Protein AF-A4FZE6-F1 (afdb_monomer)

Nearest PDB structures (foldseek):
  4koq-assembly1_A  TM=4.437E-01  e=2.870E-01  Arabidopsis thaliana
  6he1-assembly1_A  TM=4.481E-01  e=9.609E+00  Pseudomonas aeruginosa

Solvent-accessible surface area (backbone atoms only — not comparable to full-atom values): 7834 Å² total; per-residue (Å²): 132,77,66,91,79,53,82,67,65,48,76,51,78,63,88,56,31,37,40,36,42,31,51,55,44,80,39,75,50,79,96,80,45,76,42,76,46,46,92,87,46,72,90,49,44,46,21,34,36,42,38,33,34,69,97,37,98,42,77,88,63,38,52,71,48,80,34,45,59,68,56,48,52,49,49,54,51,49,46,73,70,32,66,69,58,40,49,54,51,51,54,49,52,51,52,51,39,50,53,52,48,50,51,39,48,78,69,66,53,53,71,70,57,48,51,54,50,30,50,77,56,70,45,53,70,67,59,49,53,52,55,66,69,74,116

Mean predicted aligned error: 8.54 Å

Radius of gyration: 20.75 Å; Cα contacts (8 Å, |Δi|>4): 155; chains: 1; bounding box: 54×33×59 Å

Foldseek 3Di:
DDPVVADCWDWDDDPQKIKIAFEWDFDQDPPPGTDTDGDPDPVLHQWIKIWGCVVPPDSVPIDIDTHHPVVVVVVVVVCVVDPVNVVVVVVVLLVVLLVVLLVCLVVVHDLVVSCVSSVVSPHDNVSSVVSNVVD

Secondary structure (DSSP, 8-state):
--GGGS-PPEEEEETTEEEEE---EEEE-GGG-EEEE-SS-SSSTTEEEEEE-TT-SSGGG-EEEEEEHHHHHHHHHHHHH-HHHHHHHHHHHHHHHHHHHHHHHHTT--HHHHHHHHHHTT--HHHHHHHHTT-

Organism: Methanococcus maripaludis (strain C5 / ATCC BAA-1333) (NCBI:txid402880)

Structure (mmCIF, N/CA/C/O backbone):
data_AF-A4FZE6-F1
#
_entry.id   AF-A4FZE6-F1
#
loop_
_atom_site.group_PDB
_atom_site.id
_atom_site.type_symbol
_atom_site.label_atom_id
_atom_site.label_alt_id
_atom_site.label_comp_id
_atom_site.label_asym_id
_atom_site.label_entity_id
_atom_site.label_seq_id
_atom_site.pdbx_PDB_ins_code
_atom_site.Cartn_x
_atom_site.Cartn_y
_atom_site.Cartn_z
_atom_site.occupancy
_atom_site.B_iso_or_equiv
_atom_site.auth_seq_id
_atom_site.auth_comp_id
_atom_site.auth_asym_id
_atom_site.auth_atom_id
_atom_site.pdbx_PDB_model_num
ATOM 1 N N . MET A 1 1 ? -34.635 -11.397 3.311 1.00 48.12 1 MET A N 1
ATOM 2 C CA . MET A 1 1 ? -33.801 -10.699 4.315 1.00 48.12 1 MET A CA 1
ATOM 3 C C . MET A 1 1 ? -33.319 -9.412 3.666 1.00 48.12 1 MET A C 1
ATOM 5 O O . MET A 1 1 ? -32.784 -9.495 2.572 1.00 48.12 1 MET A O 1
ATOM 9 N N . ASN A 1 2 ? -33.627 -8.246 4.237 1.00 37.34 2 ASN A N 1
ATOM 10 C CA . ASN A 1 2 ? -33.338 -6.962 3.592 1.00 37.34 2 ASN A CA 1
ATOM 11 C C . ASN A 1 2 ? -31.879 -6.563 3.885 1.00 37.34 2 ASN A C 1
ATOM 13 O O . ASN A 1 2 ? -31.553 -6.294 5.042 1.00 37.34 2 ASN A O 1
ATOM 17 N N . LEU A 1 3 ? -31.008 -6.630 2.872 1.00 46.62 3 LEU A N 1
ATOM 18 C CA . LEU A 1 3 ? -29.560 -6.408 3.002 1.00 46.62 3 LEU A CA 1
ATOM 19 C C . LEU A 1 3 ? -29.213 -4.932 3.258 1.00 46.62 3 LEU A C 1
ATOM 21 O O . LEU A 1 3 ? -28.204 -4.658 3.898 1.00 46.62 3 LEU A O 1
ATOM 25 N N . ASP A 1 4 ? -30.107 -4.008 2.895 1.00 51.25 4 ASP A N 1
ATOM 26 C CA . ASP A 1 4 ? -29.930 -2.551 3.021 1.00 51.25 4 ASP A CA 1
ATOM 27 C C . ASP A 1 4 ? -29.902 -2.040 4.476 1.00 51.25 4 ASP A C 1
ATOM 29 O O . ASP A 1 4 ? -29.722 -0.853 4.731 1.00 51.25 4 ASP A O 1
ATOM 33 N N . LYS A 1 5 ? -30.106 -2.925 5.463 1.00 54.81 5 LYS A N 1
ATOM 34 C CA . LYS A 1 5 ? -30.050 -2.594 6.901 1.00 54.81 5 LYS A CA 1
ATOM 35 C C . LYS A 1 5 ? -28.703 -2.921 7.556 1.00 54.81 5 LYS A C 1
ATOM 37 O O . LYS A 1 5 ? -28.520 -2.656 8.753 1.00 54.81 5 LYS A O 1
ATOM 42 N N . PHE A 1 6 ? -27.784 -3.529 6.812 1.00 58.53 6 PHE A N 1
ATOM 43 C CA . PHE A 1 6 ? -26.478 -3.932 7.315 1.00 58.53 6 PHE A CA 1
ATOM 44 C C . PHE A 1 6 ? -25.404 -3.009 6.761 1.00 58.53 6 PHE A C 1
ATOM 46 O O . PHE A 1 6 ? -25.318 -2.818 5.553 1.00 58.53 6 PHE A O 1
ATOM 53 N N . ASP A 1 7 ? -24.574 -2.466 7.651 1.00 68.75 7 ASP A N 1
ATOM 54 C CA . ASP A 1 7 ? -23.349 -1.808 7.213 1.00 68.75 7 ASP A CA 1
ATOM 55 C C . ASP A 1 7 ? -22.465 -2.912 6.628 1.00 68.75 7 ASP A C 1
ATOM 57 O O . ASP A 1 7 ? -22.078 -3.850 7.332 1.00 68.75 7 ASP A O 1
ATOM 61 N N . LEU A 1 8 ? -22.238 -2.859 5.318 1.00 77.19 8 LEU A N 1
ATOM 62 C CA . LEU A 1 8 ? -21.378 -3.801 4.616 1.00 77.19 8 LEU A CA 1
ATOM 63 C C . LEU A 1 8 ? -19.920 -3.328 4.693 1.00 77.19 8 LEU A C 1
ATOM 65 O O . LEU A 1 8 ? -19.677 -2.131 4.837 1.00 77.19 8 LEU A O 1
ATOM 69 N N . PRO A 1 9 ? -18.934 -4.236 4.591 1.00 84.81 9 PRO A N 1
ATOM 70 C CA . PRO A 1 9 ? -17.538 -3.828 4.575 1.00 84.81 9 PRO A CA 1
ATOM 71 C C . PRO A 1 9 ? -17.183 -3.003 3.334 1.00 84.81 9 PRO A C 1
ATOM 73 O O . PRO A 1 9 ? -17.379 -3.477 2.210 1.00 84.81 9 PRO A O 1
ATOM 76 N N . ASP A 1 10 ? -16.570 -1.837 3.534 1.00 88.06 10 ASP A N 1
ATOM 77 C CA . ASP A 1 10 ? -16.005 -1.035 2.444 1.00 88.06 10 ASP A CA 1
ATOM 78 C C . ASP A 1 10 ? -14.653 -1.600 2.008 1.00 88.06 10 ASP A C 1
ATOM 80 O O . ASP A 1 10 ? -13.870 -2.090 2.828 1.00 88.06 10 ASP A O 1
ATOM 84 N N . ARG A 1 11 ? -14.362 -1.554 0.704 1.00 90.44 11 ARG A N 1
ATOM 85 C CA . ARG A 1 11 ? -13.173 -2.196 0.122 1.00 90.44 11 ARG A CA 1
ATOM 86 C C . ARG A 1 11 ? -12.442 -1.265 -0.833 1.00 90.44 11 ARG A C 1
ATOM 88 O O . ARG A 1 11 ? -13.035 -0.758 -1.779 1.00 90.44 11 ARG A O 1
ATOM 95 N N . LEU A 1 12 ? -11.134 -1.140 -0.636 1.00 90.69 12 LEU A N 1
ATOM 96 C CA . LEU A 1 12 ? -10.204 -0.520 -1.578 1.00 90.69 12 LEU A CA 1
ATOM 97 C C . LEU A 1 12 ? -9.285 -1.603 -2.145 1.00 90.69 12 LEU A C 1
ATOM 99 O O . LEU A 1 12 ? -8.703 -2.375 -1.382 1.00 90.69 12 LEU A O 1
ATOM 103 N N . ASN A 1 13 ? -9.158 -1.675 -3.470 1.00 86.88 13 ASN A N 1
ATOM 104 C CA . ASN A 1 13 ? -8.335 -2.675 -4.154 1.00 86.88 13 ASN A CA 1
ATOM 105 C C . ASN A 1 13 ? -7.163 -1.997 -4.870 1.00 86.88 13 ASN A C 1
ATOM 107 O O . ASN A 1 13 ? -7.352 -1.005 -5.566 1.00 86.88 13 ASN A O 1
ATOM 111 N N . PHE A 1 14 ? -5.977 -2.582 -4.726 1.00 83.88 14 PHE A N 1
ATOM 112 C CA . PHE A 1 14 ? -4.698 -2.110 -5.262 1.00 83.88 14 PHE A CA 1
ATOM 113 C C . PHE A 1 14 ? -4.021 -3.237 -6.062 1.00 83.88 14 PHE A C 1
ATOM 115 O O . PHE A 1 14 ? -2.846 -3.541 -5.873 1.00 83.88 14 PHE A O 1
ATOM 122 N N . GLY A 1 15 ? -4.802 -3.953 -6.879 1.00 80.19 15 GLY A N 1
ATOM 123 C CA . GLY A 1 15 ? -4.342 -5.125 -7.630 1.00 80.19 15 GLY A CA 1
ATOM 124 C C . GLY A 1 15 ? -4.028 -6.316 -6.721 1.00 80.19 15 GLY A C 1
ATOM 125 O O . GLY A 1 15 ? -4.922 -7.090 -6.370 1.00 80.19 15 GLY A O 1
ATOM 126 N N . GLN A 1 16 ? -2.760 -6.459 -6.327 1.00 80.69 16 GLN A N 1
ATOM 127 C CA . GLN A 1 16 ? -2.302 -7.556 -5.466 1.00 80.69 16 GLN A CA 1
ATOM 128 C C . GLN A 1 16 ? -2.611 -7.343 -3.975 1.00 80.69 16 GLN A C 1
ATOM 130 O O . GLN A 1 16 ? -2.559 -8.278 -3.172 1.00 80.69 16 GLN A O 1
ATOM 135 N N . SER A 1 17 ? -2.971 -6.117 -3.599 1.00 87.50 17 SER A N 1
ATOM 136 C CA . SER A 1 17 ? -3.320 -5.762 -2.224 1.00 87.50 17 SER A CA 1
ATOM 137 C C . SER A 1 17 ? -4.746 -5.231 -2.120 1.00 87.50 17 SER A C 1
ATOM 139 O O . SER A 1 17 ? -5.314 -4.725 -3.086 1.00 87.50 17 SER A O 1
ATOM 141 N N . ARG A 1 18 ? -5.339 -5.325 -0.930 1.00 91.69 18 ARG A N 1
ATOM 142 C CA . ARG A 1 18 ? -6.634 -4.716 -0.611 1.00 91.69 18 ARG A CA 1
ATOM 143 C C . ARG A 1 18 ? -6.683 -4.226 0.828 1.00 91.69 18 ARG A C 1
ATOM 145 O O . ARG A 1 18 ? -6.028 -4.787 1.707 1.00 91.69 18 ARG A O 1
ATOM 152 N N . VAL A 1 19 ? -7.523 -3.230 1.063 1.00 94.38 19 VAL A N 1
ATOM 153 C CA . VAL A 1 19 ? -7.877 -2.731 2.393 1.00 94.38 19 VAL A CA 1
ATOM 154 C C . VAL A 1 19 ? -9.380 -2.890 2.563 1.00 94.38 19 VAL A C 1
ATOM 156 O O . VAL A 1 19 ? -10.145 -2.460 1.701 1.00 94.38 19 VAL A O 1
ATOM 159 N N . VAL A 1 20 ? -9.803 -3.537 3.648 1.00 93.00 20 VAL A N 1
ATOM 160 C CA . VAL A 1 20 ? -11.218 -3.768 3.960 1.00 93.00 20 VAL A CA 1
ATOM 161 C C . VAL A 1 20 ? -11.554 -3.152 5.310 1.00 93.00 20 VAL A C 1
ATOM 163 O O . VAL A 1 20 ? -10.881 -3.427 6.302 1.00 93.00 20 VAL A O 1
ATOM 166 N N . PHE A 1 21 ? -12.602 -2.340 5.347 1.00 91.44 21 PHE A N 1
ATOM 167 C CA . PHE A 1 21 ? -13.111 -1.677 6.541 1.00 91.44 21 PHE A CA 1
ATOM 168 C C . PHE A 1 21 ? -14.334 -2.445 7.031 1.00 91.44 21 PHE A C 1
ATOM 170 O O . PHE A 1 21 ? -15.388 -2.375 6.406 1.00 91.44 21 PHE A O 1
ATOM 177 N N . TYR A 1 22 ? -14.199 -3.207 8.116 1.00 89.31 22 TYR A N 1
ATOM 178 C CA . TYR A 1 22 ? -15.311 -3.982 8.659 1.00 89.31 22 TYR A CA 1
ATOM 179 C C . TYR A 1 22 ? -16.082 -3.161 9.698 1.00 89.31 22 TYR A C 1
ATOM 181 O O . TYR A 1 22 ? -15.562 -2.915 10.794 1.00 89.31 22 TYR A O 1
ATOM 189 N N . PRO A 1 23 ? -17.327 -2.755 9.393 1.00 83.69 23 PRO A N 1
ATOM 190 C CA . PRO A 1 23 ? -18.116 -1.938 10.295 1.00 83.69 23 PRO A CA 1
ATOM 191 C C . PRO A 1 23 ? -18.474 -2.722 11.551 1.00 83.69 23 PRO A C 1
ATOM 193 O O . PRO A 1 23 ? -18.669 -3.934 11.519 1.00 83.69 23 PRO A O 1
ATOM 196 N N . ALA A 1 24 ? -18.588 -2.001 12.656 1.00 79.50 24 ALA A N 1
ATOM 197 C CA . ALA A 1 24 ? -18.921 -2.532 13.96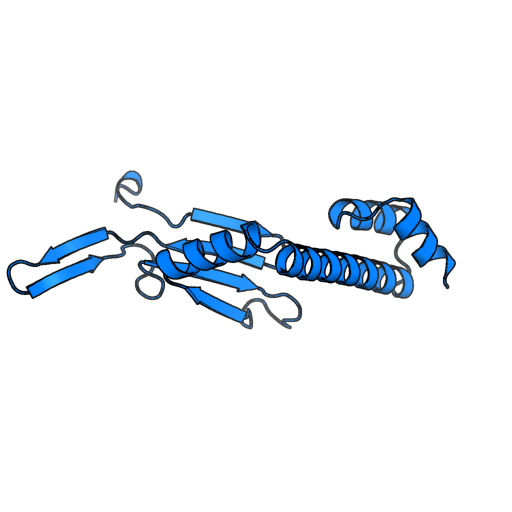4 1.00 79.50 24 ALA A CA 1
ATOM 198 C C . ALA A 1 24 ? -20.099 -1.739 14.528 1.00 79.50 24 ALA A C 1
ATOM 200 O O . ALA A 1 24 ? -20.015 -0.517 14.657 1.00 79.50 24 ALA A O 1
ATOM 201 N N . LYS A 1 25 ? -21.186 -2.419 14.907 1.00 71.81 25 LYS A N 1
ATOM 202 C CA . LYS A 1 25 ? -22.287 -1.772 15.631 1.00 71.81 25 LYS A CA 1
ATOM 203 C C . LYS A 1 25 ? -22.072 -1.951 17.123 1.00 71.81 25 LYS A C 1
ATOM 205 O O . LYS A 1 25 ? -22.046 -3.078 17.611 1.00 71.81 25 LYS A O 1
ATOM 210 N N . ALA A 1 26 ? -21.928 -0.844 17.843 1.00 65.75 26 ALA A N 1
ATOM 211 C CA . ALA A 1 26 ? -21.978 -0.849 19.296 1.00 65.75 26 ALA A CA 1
ATOM 212 C C . ALA A 1 26 ? -23.398 -1.233 19.736 1.00 65.75 26 ALA A C 1
ATOM 214 O O . ALA A 1 26 ? -24.357 -0.511 19.473 1.00 65.75 26 ALA A O 1
ATOM 215 N N . VAL A 1 27 ? -23.536 -2.386 20.382 1.00 65.00 27 VAL A N 1
ATOM 216 C CA . VAL A 1 27 ? -24.790 -2.870 20.955 1.00 65.00 27 VAL A CA 1
ATOM 217 C C . VAL A 1 27 ? -24.654 -2.835 22.466 1.00 65.00 27 VAL A C 1
ATOM 219 O O . VAL A 1 27 ? -23.896 -3.596 23.062 1.00 65.00 27 VAL A O 1
ATOM 222 N N . THR A 1 28 ? -25.394 -1.945 23.111 1.00 57.81 28 THR A N 1
ATOM 223 C CA . THR A 1 28 ? -25.434 -1.886 24.572 1.00 57.81 28 THR A CA 1
ATOM 224 C C . THR A 1 28 ? -26.219 -3.089 25.092 1.00 57.81 28 THR A C 1
ATOM 226 O O . THR A 1 28 ? -27.426 -3.187 24.861 1.00 57.81 28 THR A O 1
ATOM 229 N N . LYS A 1 29 ? -25.562 -4.014 25.800 1.00 53.50 29 LYS A N 1
ATOM 230 C CA . LYS A 1 29 ? -26.250 -5.093 26.523 1.00 53.50 29 LYS A CA 1
ATOM 231 C C . LYS A 1 29 ? -26.380 -4.706 27.994 1.00 53.50 29 LYS A C 1
ATOM 233 O O . LYS A 1 29 ? -25.548 -5.069 28.814 1.00 53.50 29 LYS A O 1
ATOM 238 N N . GLY A 1 30 ? -27.448 -3.979 28.328 1.00 60.19 30 GLY A N 1
ATOM 239 C CA . GLY A 1 30 ? -27.850 -3.744 29.722 1.00 60.19 30 GLY A CA 1
ATOM 240 C C . GLY A 1 30 ? -26.707 -3.291 30.646 1.00 60.19 30 GLY A C 1
ATOM 241 O O . GLY A 1 30 ? -25.962 -2.375 30.307 1.00 60.19 30 GLY A O 1
ATOM 242 N N . LYS A 1 31 ? -26.581 -3.926 31.822 1.00 54.34 31 LYS A N 1
ATOM 243 C CA . LYS A 1 31 ? -25.571 -3.605 32.852 1.00 54.34 31 LYS A CA 1
ATOM 244 C C . LYS A 1 31 ? -24.152 -4.113 32.532 1.00 54.34 31 LYS A C 1
ATOM 246 O O . LYS A 1 31 ? -23.224 -3.734 33.239 1.00 54.34 31 LYS A O 1
ATOM 251 N N . ASP A 1 32 ? -23.978 -4.898 31.468 1.00 56.50 32 ASP A N 1
ATOM 252 C CA . ASP A 1 32 ? -22.746 -5.656 31.190 1.00 56.50 32 ASP A CA 1
ATOM 253 C C . ASP A 1 32 ? -21.815 -4.968 30.170 1.00 56.50 32 ASP A C 1
ATOM 255 O O . ASP A 1 32 ? -20.790 -5.519 29.774 1.00 56.50 32 ASP A O 1
ATOM 259 N N . GLY A 1 33 ? -22.147 -3.739 29.758 1.00 55.56 33 GLY A N 1
ATOM 260 C CA . GLY A 1 33 ? -21.315 -2.906 28.888 1.00 55.56 33 GLY A CA 1
ATOM 261 C C . GLY A 1 33 ? -21.709 -2.916 27.405 1.00 55.56 33 GLY A C 1
ATOM 262 O O . GLY A 1 33 ? -22.763 -3.410 26.993 1.00 55.56 33 GLY A O 1
ATOM 263 N N . VAL A 1 34 ? -20.866 -2.276 26.591 1.00 57.50 34 VAL A N 1
ATOM 264 C CA . VAL A 1 34 ? -21.037 -2.162 25.135 1.00 57.50 34 VAL A CA 1
ATOM 265 C C . VAL A 1 34 ? -20.417 -3.386 24.468 1.00 57.50 34 VAL A C 1
ATOM 267 O O . VAL A 1 34 ? -19.220 -3.623 24.602 1.00 57.50 34 VAL A O 1
ATOM 270 N N . VAL A 1 35 ? -21.222 -4.146 23.728 1.00 56.50 35 VAL A N 1
ATOM 271 C CA . VAL A 1 35 ? -20.778 -5.296 22.935 1.00 56.50 35 VAL A CA 1
ATOM 272 C C . VAL A 1 35 ? -20.783 -4.909 21.466 1.00 56.50 35 VAL A C 1
ATOM 274 O O . VAL A 1 35 ? -21.783 -4.433 20.939 1.00 56.50 35 VAL A O 1
ATOM 277 N N . THR A 1 36 ? -19.675 -5.127 20.777 1.00 62.50 36 THR A N 1
ATOM 278 C CA . THR A 1 36 ? -19.594 -4.907 19.335 1.00 62.50 36 THR A CA 1
ATOM 279 C C . THR A 1 36 ? -20.277 -6.061 18.601 1.00 62.50 36 THR A C 1
ATOM 281 O O . THR A 1 36 ? -19.934 -7.219 18.829 1.00 62.50 36 THR A O 1
ATOM 284 N N . SER A 1 37 ? -21.248 -5.774 17.731 1.00 63.59 37 SER A N 1
ATOM 285 C CA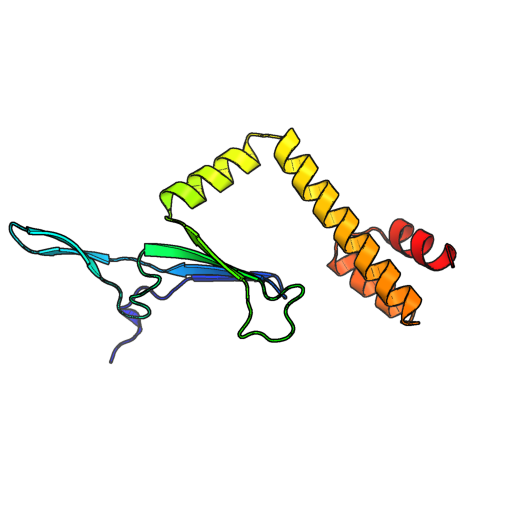 . SER A 1 37 ? -21.885 -6.778 16.870 1.00 63.59 37 SER A CA 1
ATOM 286 C C . SER A 1 37 ? -21.520 -6.558 15.406 1.00 63.59 37 SER A C 1
ATOM 288 O O . SER A 1 37 ? -21.505 -5.417 14.931 1.00 63.59 37 SER A O 1
ATOM 290 N N . CYS A 1 38 ? -21.278 -7.662 14.700 1.00 67.00 38 CYS A N 1
ATOM 291 C CA . CYS A 1 38 ? -21.062 -7.697 13.261 1.00 67.00 38 CYS A CA 1
ATOM 292 C C . CYS A 1 38 ? -21.899 -8.799 12.631 1.00 67.00 38 CYS A C 1
ATOM 294 O O . CYS A 1 38 ? -22.031 -9.887 13.185 1.00 67.00 38 CYS A O 1
ATOM 296 N N . VAL A 1 39 ? -22.481 -8.490 11.475 1.00 62.91 39 VAL A N 1
ATOM 297 C CA . VAL A 1 39 ? -23.453 -9.369 10.810 1.00 62.91 39 VAL A CA 1
ATOM 298 C C . VAL A 1 39 ? -22.805 -10.135 9.656 1.00 62.91 39 VAL A C 1
ATOM 300 O O . VAL A 1 39 ? -23.216 -11.248 9.355 1.00 62.91 39 VAL A O 1
ATOM 303 N N . THR A 1 40 ? -21.761 -9.580 9.035 1.00 67.00 40 THR A N 1
ATOM 304 C CA . THR A 1 40 ? -21.127 -10.173 7.847 1.00 67.00 40 THR A CA 1
ATOM 305 C C . THR A 1 40 ? -19.837 -10.934 8.138 1.00 67.00 40 THR A C 1
ATOM 307 O O . THR A 1 40 ? -19.547 -11.896 7.439 1.00 67.00 40 THR A O 1
ATOM 310 N N . ASP A 1 41 ? -19.052 -10.505 9.131 1.00 76.06 41 ASP A N 1
ATOM 311 C CA . ASP A 1 41 ? -17.753 -11.106 9.459 1.00 76.06 41 ASP A CA 1
ATOM 312 C C . ASP A 1 41 ? -17.419 -10.886 10.950 1.00 76.06 41 ASP A C 1
ATOM 314 O O . ASP A 1 41 ? -17.001 -9.789 11.337 1.00 76.06 41 ASP A O 1
ATOM 318 N N . PRO A 1 42 ? -17.648 -11.893 11.813 1.00 78.75 42 PRO A N 1
ATOM 319 C CA . PRO A 1 42 ? -17.375 -11.786 13.246 1.00 78.75 42 PRO A CA 1
ATOM 320 C C . PRO A 1 42 ? -15.886 -11.667 13.589 1.00 78.75 42 PRO A C 1
ATOM 322 O O . PRO A 1 42 ? -15.544 -11.028 14.581 1.00 78.75 42 PRO A O 1
ATOM 325 N N . GLU A 1 43 ? -14.994 -12.254 12.787 1.00 83.25 43 GLU A N 1
ATOM 326 C CA . GLU A 1 43 ? -13.558 -12.314 13.091 1.00 83.25 43 GLU A CA 1
ATOM 327 C C . GLU A 1 43 ? -12.819 -11.016 12.774 1.00 83.25 43 GLU A C 1
ATOM 329 O O . GLU A 1 43 ? -11.753 -10.744 13.336 1.00 83.25 43 GLU A O 1
ATOM 334 N N . ASN A 1 44 ? -13.345 -10.239 11.828 1.00 85.12 44 ASN A N 1
ATOM 335 C CA . ASN A 1 44 ? -12.768 -8.965 11.406 1.00 85.12 44 ASN A CA 1
ATOM 336 C C . ASN A 1 44 ? -13.569 -7.759 11.913 1.00 85.12 44 ASN A C 1
ATOM 338 O O . ASN A 1 44 ? -13.219 -6.617 11.630 1.00 85.12 44 ASN A O 1
ATOM 342 N N . CYS A 1 45 ? -14.613 -8.009 12.700 1.00 85.75 45 CYS A N 1
ATOM 343 C CA . CYS A 1 45 ? -15.514 -7.012 13.251 1.00 85.75 45 CYS A CA 1
ATOM 344 C C . CYS A 1 45 ? -14.792 -5.837 13.930 1.00 85.75 45 CYS A C 1
ATOM 346 O O . CYS A 1 45 ? -14.075 -6.028 14.911 1.00 85.75 45 CYS A O 1
ATOM 348 N N . GLY A 1 46 ? -15.012 -4.609 13.447 1.00 83.75 46 GLY A N 1
ATOM 349 C CA . GLY A 1 46 ? -14.408 -3.405 14.031 1.00 83.75 46 GLY A CA 1
ATOM 350 C C . GLY A 1 46 ? -12.920 -3.220 13.722 1.00 83.75 46 GLY A C 1
ATOM 351 O O . GLY A 1 46 ? -12.263 -2.386 14.354 1.00 83.75 46 GLY A O 1
ATOM 352 N N . TYR A 1 47 ? -12.393 -3.961 12.746 1.00 90.88 47 TYR A N 1
ATOM 353 C CA . TYR A 1 47 ? -11.026 -3.829 12.263 1.00 90.88 47 TYR A CA 1
ATOM 354 C C . TYR A 1 47 ? -10.972 -3.311 10.825 1.00 90.88 47 TYR A C 1
ATOM 356 O O . TYR A 1 47 ? -11.847 -3.551 9.991 1.00 90.88 47 TYR A O 1
ATOM 364 N N . VAL A 1 48 ? -9.868 -2.638 10.528 1.00 93.38 48 VAL A N 1
ATOM 365 C CA . VAL A 1 48 ? -9.368 -2.437 9.173 1.00 93.38 48 VAL A CA 1
ATOM 366 C C . VAL A 1 48 ? -8.402 -3.578 8.878 1.00 93.38 48 VAL A C 1
ATOM 368 O O . VAL A 1 48 ? -7.455 -3.808 9.634 1.00 93.38 48 VAL A O 1
ATOM 371 N N . VAL A 1 49 ? -8.646 -4.310 7.797 1.00 94.62 49 VAL A N 1
ATOM 372 C CA . VAL A 1 49 ? -7.820 -5.446 7.384 1.00 94.62 49 VAL A CA 1
ATOM 373 C C . VAL A 1 49 ? -7.072 -5.086 6.113 1.00 94.62 49 VAL A C 1
ATOM 375 O O . VAL A 1 49 ? -7.681 -4.850 5.070 1.00 94.62 49 VAL A O 1
ATOM 378 N N . LEU A 1 50 ? -5.746 -5.080 6.198 1.00 94.62 50 LEU A N 1
ATOM 379 C CA . LEU A 1 50 ? -4.853 -4.935 5.056 1.00 94.62 50 LEU A CA 1
ATOM 380 C C . LEU A 1 50 ? -4.431 -6.338 4.637 1.00 94.62 50 LEU A C 1
ATOM 382 O O . LEU A 1 50 ? -3.941 -7.103 5.465 1.00 94.62 50 LEU A O 1
ATOM 386 N N . SER A 1 51 ? -4.655 -6.702 3.379 1.00 92.38 51 SER A N 1
ATOM 387 C CA . SER A 1 51 ? -4.255 -8.003 2.832 1.00 92.38 51 SER A CA 1
ATOM 388 C C . SER A 1 51 ? -3.410 -7.800 1.585 1.00 92.38 51 SER A C 1
ATOM 390 O O . SER A 1 51 ? -3.780 -6.993 0.735 1.00 92.38 51 SER A O 1
ATOM 392 N N . SER A 1 52 ? -2.336 -8.568 1.442 1.00 88.75 52 SER A N 1
ATOM 393 C CA . SER A 1 52 ? -1.551 -8.632 0.210 1.00 88.75 52 SER A CA 1
ATOM 394 C C . SER A 1 52 ? -1.258 -10.079 -0.153 1.00 88.75 52 SER A C 1
ATOM 396 O O . SER A 1 52 ? -0.933 -10.888 0.716 1.00 88.75 52 SER A O 1
ATOM 398 N N . HIS A 1 53 ? -1.387 -10.396 -1.438 1.00 86.38 53 HIS A N 1
ATOM 399 C CA . HIS A 1 53 ? -0.889 -11.645 -2.014 1.00 86.38 53 HIS A CA 1
ATOM 400 C C . HIS A 1 53 ? 0.322 -11.413 -2.924 1.00 86.38 53 HIS A C 1
ATOM 402 O O . HIS A 1 53 ? 0.667 -12.295 -3.709 1.00 86.38 53 HIS A O 1
ATOM 408 N N . ALA A 1 54 ? 0.967 -10.245 -2.815 1.00 76.56 54 ALA A N 1
ATOM 409 C CA . ALA A 1 54 ? 2.274 -10.027 -3.419 1.00 76.56 54 ALA A CA 1
ATOM 410 C C . ALA A 1 54 ? 3.253 -11.091 -2.898 1.00 76.56 54 ALA A C 1
ATOM 412 O O . ALA A 1 54 ? 3.241 -11.431 -1.709 1.00 76.56 54 ALA A O 1
ATOM 413 N N . ASP A 1 55 ? 4.033 -11.664 -3.811 1.00 71.25 55 ASP A N 1
ATOM 414 C CA . ASP A 1 55 ? 5.002 -12.739 -3.556 1.00 71.25 55 ASP A CA 1
ATOM 415 C C . ASP A 1 55 ? 4.426 -14.014 -2.910 1.00 71.25 55 ASP A C 1
ATOM 417 O O . ASP A 1 55 ? 5.157 -14.814 -2.321 1.00 71.25 55 ASP A O 1
ATOM 421 N N . CYS A 1 56 ? 3.111 -14.230 -3.000 1.00 76.12 56 CYS A N 1
ATOM 422 C CA . CYS A 1 56 ? 2.463 -15.441 -2.499 1.00 76.12 56 CYS A CA 1
ATOM 423 C C . CYS A 1 56 ? 2.238 -16.442 -3.639 1.00 76.12 56 CYS A C 1
ATOM 425 O O . CYS A 1 56 ? 1.789 -16.070 -4.722 1.00 76.12 56 CYS A O 1
ATOM 427 N N . THR A 1 57 ? 2.489 -17.732 -3.385 1.00 75.50 57 THR A N 1
ATOM 428 C CA . THR A 1 57 ? 2.267 -18.787 -4.398 1.00 75.50 57 THR A CA 1
ATOM 429 C C . THR A 1 57 ? 0.784 -19.024 -4.698 1.00 75.50 57 THR A C 1
ATOM 431 O O . THR A 1 57 ? 0.432 -19.461 -5.791 1.00 75.50 57 THR A O 1
ATOM 434 N N . SER A 1 58 ? -0.100 -18.697 -3.750 1.00 74.19 58 SER A N 1
ATOM 435 C CA . SER A 1 58 ? -1.551 -18.715 -3.931 1.00 74.19 58 SER A CA 1
ATOM 436 C C . SER A 1 58 ? -2.226 -17.598 -3.129 1.00 74.19 58 SER A C 1
ATOM 438 O O . SER A 1 58 ? -1.663 -17.057 -2.174 1.00 74.19 58 SER A O 1
ATOM 440 N N . LYS A 1 59 ? -3.473 -17.263 -3.491 1.00 68.88 59 LYS A N 1
ATOM 441 C CA . LYS A 1 59 ? -4.286 -16.260 -2.776 1.00 68.88 59 LYS A CA 1
ATOM 442 C C . LYS A 1 59 ? -4.599 -16.658 -1.330 1.00 68.88 59 LYS A C 1
ATOM 444 O O . LYS A 1 59 ? -4.874 -15.787 -0.512 1.00 68.88 59 LYS A O 1
ATOM 449 N N . GLU A 1 60 ? -4.566 -17.949 -1.017 1.00 74.94 60 GLU A N 1
ATOM 450 C CA . GLU A 1 60 ? -4.825 -18.481 0.328 1.00 74.94 60 GLU A CA 1
ATOM 451 C C . GLU A 1 60 ? -3.670 -18.191 1.291 1.00 74.94 60 GLU A C 1
ATOM 453 O O . GLU A 1 60 ? -3.877 -18.127 2.497 1.00 74.94 60 GLU A O 1
ATOM 458 N N . GLN A 1 61 ? -2.465 -17.959 0.761 1.00 77.25 61 GLN A N 1
ATOM 459 C CA . GLN A 1 61 ? -1.279 -17.589 1.536 1.00 77.25 61 GLN A CA 1
ATOM 460 C C . GLN A 1 61 ? -1.131 -16.073 1.722 1.00 77.25 61 GLN A C 1
ATOM 462 O O . GLN A 1 61 ? -0.083 -15.609 2.173 1.00 77.25 61 GLN A O 1
ATOM 467 N N . ALA A 1 62 ? -2.160 -15.296 1.366 1.00 82.19 62 ALA A N 1
ATOM 468 C CA . ALA A 1 62 ? -2.130 -13.850 1.502 1.00 82.19 62 ALA A CA 1
ATOM 469 C C . ALA A 1 62 ? -1.790 -13.445 2.941 1.00 82.19 62 ALA A C 1
ATOM 471 O O . ALA A 1 62 ? -2.412 -13.886 3.911 1.00 82.19 62 ALA A O 1
ATOM 472 N N . LYS A 1 63 ? -0.814 -12.552 3.076 1.00 88.31 63 LYS A N 1
ATOM 473 C CA . LYS A 1 63 ? -0.445 -11.977 4.367 1.00 88.31 63 LYS A CA 1
ATOM 474 C C . LYS A 1 63 ? -1.490 -10.932 4.731 1.00 88.31 63 LYS A C 1
ATOM 476 O O . LYS A 1 63 ? -1.798 -10.049 3.926 1.00 88.31 63 LYS A O 1
ATOM 481 N N . SER A 1 64 ? -2.031 -11.020 5.944 1.00 90.62 64 SER A N 1
ATOM 482 C CA . SER A 1 64 ? -3.042 -10.086 6.437 1.00 90.62 64 SER A CA 1
ATOM 483 C C . SER A 1 64 ? -2.670 -9.497 7.789 1.00 90.62 64 SER A C 1
ATOM 485 O O . SER A 1 64 ? -2.258 -10.228 8.689 1.00 90.62 64 SER A O 1
ATOM 487 N N . ILE A 1 65 ? -2.888 -8.195 7.949 1.00 93.44 65 ILE A N 1
ATOM 488 C CA . ILE A 1 65 ? -2.757 -7.485 9.223 1.00 93.44 65 ILE A CA 1
ATOM 489 C C . ILE A 1 65 ? -4.119 -6.889 9.572 1.00 93.44 65 ILE A C 1
ATOM 491 O O . ILE A 1 65 ? -4.765 -6.265 8.727 1.00 93.44 65 ILE A O 1
ATOM 495 N N . LYS A 1 66 ? -4.547 -7.076 10.825 1.00 93.62 66 LYS A N 1
ATOM 496 C CA . LYS A 1 66 ? -5.768 -6.478 11.378 1.00 93.62 66 LYS A CA 1
ATOM 497 C C . LYS A 1 66 ? -5.385 -5.308 12.282 1.00 93.62 66 LYS A C 1
ATOM 499 O O . LYS A 1 66 ? -4.549 -5.462 13.169 1.00 93.62 66 LYS A O 1
ATOM 504 N N . MET A 1 67 ? -5.998 -4.150 12.072 1.00 93.31 67 MET A N 1
ATOM 505 C CA . MET A 1 67 ? -5.758 -2.938 12.858 1.00 93.31 67 MET A CA 1
ATOM 506 C C . MET A 1 67 ? -7.071 -2.357 13.356 1.00 93.31 67 MET A C 1
ATOM 508 O O . MET A 1 67 ? -8.069 -2.374 12.640 1.00 93.31 67 MET A O 1
ATOM 512 N N . THR A 1 68 ? -7.094 -1.822 14.576 1.00 91.38 68 THR A N 1
ATOM 513 C CA . THR A 1 68 ? -8.265 -1.048 15.009 1.00 91.38 68 THR A CA 1
ATOM 514 C C . THR A 1 68 ? -8.377 0.218 14.155 1.00 91.38 68 THR A C 1
ATOM 516 O O . THR A 1 68 ? -7.364 0.753 13.697 1.00 91.38 68 THR A O 1
ATOM 519 N N . TYR A 1 69 ? -9.588 0.756 13.980 1.00 90.25 69 TYR A N 1
ATOM 520 C CA . TYR A 1 69 ? -9.779 2.033 13.274 1.00 90.25 69 TYR A CA 1
ATOM 521 C C . TYR A 1 69 ? -8.938 3.168 13.875 1.00 90.25 69 TYR A C 1
ATOM 523 O O . TYR A 1 69 ? -8.405 4.002 13.145 1.00 90.25 69 TYR A O 1
ATOM 531 N N . ARG A 1 70 ? -8.765 3.178 15.204 1.00 91.25 70 ARG A N 1
ATOM 532 C CA . ARG A 1 70 ? -7.933 4.166 15.902 1.00 91.25 70 ARG A CA 1
ATOM 533 C C . ARG A 1 70 ? -6.467 4.062 15.490 1.00 91.25 70 ARG A C 1
ATOM 535 O O . ARG A 1 70 ? -5.837 5.086 15.232 1.00 91.25 70 ARG A O 1
ATOM 542 N N . ASP A 1 71 ? -5.921 2.852 15.454 1.00 93.94 71 ASP A N 1
ATOM 543 C CA . ASP A 1 71 ? -4.510 2.649 15.120 1.00 93.94 71 ASP A CA 1
ATOM 544 C C . ASP A 1 71 ? -4.262 2.896 13.630 1.00 93.94 71 ASP A C 1
ATOM 546 O O . ASP A 1 71 ? -3.259 3.509 13.273 1.00 93.94 71 ASP A O 1
ATOM 550 N N . PHE A 1 72 ? -5.214 2.526 12.769 1.00 95.00 72 PHE A N 1
ATOM 551 C CA . PHE A 1 72 ? -5.159 2.845 11.345 1.00 95.00 72 PHE A CA 1
ATOM 552 C C . PHE A 1 72 ? -5.198 4.363 11.096 1.00 95.00 72 PHE A C 1
ATOM 554 O O . PHE A 1 72 ? -4.362 4.892 10.368 1.00 95.00 72 PHE A O 1
ATOM 561 N N . ALA A 1 73 ? -6.087 5.100 11.773 1.00 93.44 73 ALA A N 1
ATOM 562 C CA . ALA A 1 73 ? -6.135 6.561 11.681 1.00 93.44 73 ALA A CA 1
ATOM 563 C C . ALA A 1 73 ? -4.831 7.221 12.167 1.00 93.44 73 ALA A C 1
ATOM 565 O O . ALA A 1 73 ? -4.345 8.173 11.555 1.00 93.44 73 ALA A O 1
ATOM 566 N N . ARG A 1 74 ? -4.228 6.697 13.244 1.00 95.12 74 ARG A N 1
ATOM 567 C CA . ARG A 1 74 ? -2.914 7.150 13.727 1.00 95.12 74 ARG A CA 1
ATOM 568 C C . ARG A 1 74 ? -1.808 6.875 12.713 1.00 95.12 74 ARG A C 1
ATOM 570 O O . ARG A 1 74 ? -0.991 7.760 12.491 1.00 95.12 74 ARG A O 1
ATOM 577 N N . LEU A 1 75 ? -1.794 5.697 12.087 1.00 94.25 75 LEU A N 1
ATOM 578 C CA . LEU A 1 75 ? -0.838 5.360 11.030 1.00 94.25 75 LEU A CA 1
ATOM 579 C C . LEU A 1 75 ? -0.927 6.363 9.874 1.00 94.25 75 LEU A C 1
ATOM 581 O O . LEU A 1 75 ? 0.088 6.956 9.511 1.00 94.25 75 LEU A O 1
ATOM 585 N N . LEU A 1 76 ? -2.134 6.606 9.352 1.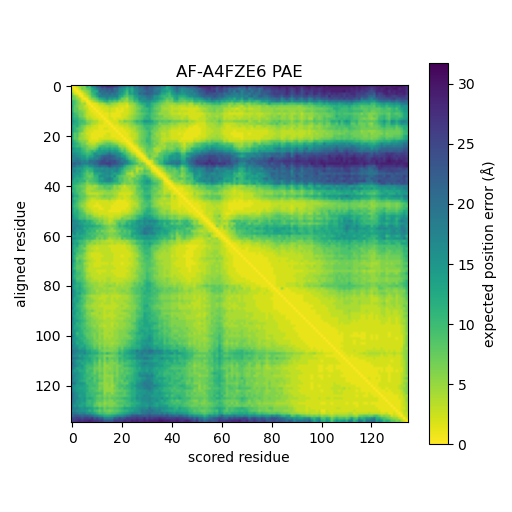00 92.94 76 LEU A N 1
ATOM 586 C CA . LEU A 1 76 ? -2.357 7.573 8.272 1.00 92.94 76 LEU A CA 1
ATOM 587 C C . LEU A 1 76 ? -1.876 8.976 8.661 1.00 92.94 76 LEU A C 1
ATOM 589 O O . LEU A 1 76 ? -1.171 9.629 7.890 1.00 92.94 76 LEU A O 1
ATOM 593 N N . ALA A 1 77 ? -2.201 9.428 9.875 1.00 93.69 77 ALA A N 1
ATOM 594 C CA . ALA A 1 77 ? -1.761 10.727 10.372 1.00 93.69 77 ALA A CA 1
ATOM 595 C C . ALA A 1 77 ? -0.232 10.818 10.494 1.00 93.69 77 ALA A C 1
ATOM 597 O O . ALA A 1 77 ? 0.342 11.850 10.154 1.00 93.69 77 ALA A O 1
ATOM 598 N N . THR A 1 78 ? 0.435 9.757 10.953 1.00 94.00 78 THR A N 1
ATOM 599 C CA . THR A 1 78 ? 1.899 9.709 11.069 1.00 94.00 78 THR A CA 1
ATOM 600 C C . THR A 1 78 ? 2.570 9.763 9.700 1.00 94.00 78 THR A C 1
ATOM 602 O O . THR A 1 78 ? 3.474 10.575 9.511 1.00 94.00 78 THR A O 1
ATOM 605 N N . VAL A 1 79 ? 2.103 8.963 8.735 1.00 93.38 79 VAL A N 1
ATOM 606 C CA . VAL A 1 79 ? 2.627 8.975 7.356 1.00 93.38 79 VAL A CA 1
ATOM 607 C C . VAL A 1 79 ? 2.430 10.345 6.710 1.00 93.38 79 VAL A C 1
ATOM 609 O O . VAL A 1 79 ? 3.335 10.851 6.060 1.00 93.38 79 VAL A O 1
ATOM 612 N N . THR A 1 80 ? 1.282 10.985 6.944 1.00 90.69 80 THR A N 1
ATOM 613 C CA . THR A 1 80 ? 0.981 12.308 6.373 1.00 90.69 80 THR A CA 1
ATOM 614 C C . THR A 1 80 ? 1.828 13.425 6.991 1.00 90.69 80 THR A C 1
ATOM 616 O O . THR A 1 80 ? 2.152 14.394 6.315 1.00 90.69 80 THR A O 1
ATOM 619 N N . LYS A 1 81 ? 2.181 13.322 8.278 1.00 94.31 81 LYS A N 1
ATOM 620 C CA . LYS A 1 81 ? 2.938 14.362 8.999 1.00 94.31 81 LYS A CA 1
ATOM 621 C C . LYS A 1 81 ? 4.454 14.239 8.855 1.00 94.31 81 LYS A C 1
ATOM 623 O O . LYS A 1 81 ? 5.156 15.222 9.073 1.00 94.31 81 LYS A O 1
ATOM 628 N N . SER A 1 82 ? 4.967 13.045 8.568 1.00 95.12 82 SER A N 1
ATOM 629 C CA . SER A 1 82 ? 6.404 12.786 8.473 1.00 95.12 82 SER A CA 1
ATOM 630 C C . SER A 1 82 ? 6.843 12.732 7.013 1.00 95.12 82 SER A C 1
ATOM 632 O O . SER A 1 82 ? 6.690 11.706 6.351 1.00 95.12 82 SER A O 1
ATOM 634 N N . GLU A 1 83 ? 7.439 13.823 6.524 1.00 95.19 83 GLU A N 1
ATOM 635 C CA . GLU A 1 83 ? 7.930 13.881 5.140 1.00 95.19 83 GLU A CA 1
ATOM 636 C C . GLU A 1 83 ? 9.039 12.847 4.883 1.00 95.19 83 GLU A C 1
ATOM 638 O O . GLU A 1 83 ? 9.065 12.220 3.831 1.00 95.19 83 GLU A O 1
ATOM 643 N N . ASP A 1 84 ? 9.909 12.587 5.868 1.00 94.69 84 ASP A N 1
ATOM 644 C CA . ASP A 1 84 ? 10.933 11.535 5.778 1.00 94.69 84 ASP A CA 1
ATOM 645 C C . ASP A 1 84 ? 10.314 10.142 5.580 1.00 94.69 84 ASP A C 1
ATOM 647 O O . ASP A 1 84 ? 10.719 9.401 4.684 1.00 94.69 84 ASP A O 1
ATOM 651 N N . LEU A 1 85 ? 9.293 9.788 6.371 1.00 93.12 85 LEU A N 1
ATOM 652 C CA . LEU A 1 85 ? 8.617 8.498 6.236 1.00 93.12 85 LEU A CA 1
ATOM 653 C C . LEU A 1 85 ? 7.902 8.379 4.888 1.00 93.12 85 LEU A C 1
ATOM 655 O O . LEU A 1 85 ? 8.011 7.351 4.220 1.00 93.12 85 LEU A O 1
ATOM 659 N N . LYS A 1 86 ? 7.201 9.435 4.472 1.00 92.94 86 LYS A N 1
ATOM 660 C CA . LYS A 1 86 ? 6.538 9.499 3.169 1.00 92.94 86 LYS A CA 1
ATOM 661 C C . LYS A 1 86 ? 7.539 9.308 2.028 1.00 92.94 86 LYS A C 1
ATOM 663 O O . LYS A 1 86 ? 7.312 8.463 1.167 1.00 92.94 86 LYS A O 1
ATOM 668 N N . ASN A 1 87 ? 8.674 10.003 2.062 1.00 92.81 87 ASN A N 1
ATOM 669 C CA . ASN A 1 87 ? 9.722 9.872 1.049 1.00 92.81 87 ASN A CA 1
ATOM 670 C C . ASN A 1 87 ? 10.330 8.467 1.021 1.00 92.81 87 ASN A C 1
ATOM 672 O O . ASN A 1 87 ? 10.580 7.933 -0.056 1.00 92.81 87 ASN A O 1
ATOM 676 N N . LYS A 1 88 ? 10.521 7.828 2.182 1.00 94.00 88 LYS A N 1
ATOM 677 C CA . LYS A 1 88 ? 10.981 6.431 2.254 1.00 94.00 88 LYS A CA 1
ATOM 678 C C . LYS A 1 88 ? 9.994 5.462 1.605 1.00 94.00 88 LYS A C 1
ATOM 680 O O . LYS A 1 88 ? 10.427 4.560 0.893 1.00 94.00 88 LYS A O 1
ATOM 685 N N . ILE A 1 89 ? 8.693 5.654 1.829 1.00 92.12 89 ILE A N 1
ATOM 686 C CA . ILE A 1 89 ? 7.639 4.836 1.212 1.00 92.12 89 ILE A CA 1
ATOM 687 C C . ILE A 1 89 ? 7.629 5.042 -0.306 1.00 92.12 89 ILE A C 1
ATOM 689 O O . ILE A 1 89 ? 7.665 4.062 -1.045 1.00 92.12 89 ILE A O 1
ATOM 693 N N . LEU A 1 90 ? 7.634 6.295 -0.770 1.00 90.75 90 LEU A N 1
ATOM 694 C CA . LEU A 1 90 ? 7.605 6.620 -2.200 1.00 90.75 90 LEU A CA 1
ATOM 695 C C . LEU A 1 90 ? 8.832 6.077 -2.933 1.00 90.75 90 LEU A C 1
ATOM 697 O O . LEU A 1 90 ? 8.684 5.387 -3.934 1.00 90.75 90 LEU A O 1
ATOM 701 N N . LYS A 1 91 ? 10.029 6.288 -2.376 1.00 92.69 91 LYS A N 1
ATOM 702 C CA . LYS A 1 91 ? 11.269 5.744 -2.937 1.00 92.69 91 LYS A CA 1
ATOM 703 C C . LYS A 1 91 ? 11.237 4.219 -3.024 1.00 92.69 91 LYS A C 1
ATOM 705 O O . LYS A 1 91 ? 11.782 3.635 -3.954 1.00 92.69 91 LYS A O 1
ATOM 710 N N . ARG A 1 92 ? 10.629 3.544 -2.042 1.00 92.12 92 ARG A N 1
ATOM 711 C CA . ARG A 1 92 ? 10.510 2.085 -2.085 1.00 92.12 92 ARG A CA 1
ATOM 712 C C . ARG A 1 92 ? 9.542 1.627 -3.176 1.00 92.12 92 ARG A C 1
ATOM 714 O O . ARG A 1 92 ? 9.882 0.687 -3.882 1.00 92.12 92 ARG A O 1
ATOM 721 N N . ALA A 1 93 ? 8.403 2.300 -3.324 1.00 89.81 93 ALA A N 1
ATOM 722 C CA . ALA A 1 93 ? 7.436 2.012 -4.381 1.00 89.81 93 ALA A CA 1
ATOM 723 C C . ALA A 1 93 ? 8.037 2.226 -5.782 1.00 89.81 93 ALA A C 1
ATOM 725 O O . ALA A 1 93 ? 7.863 1.386 -6.657 1.00 89.81 93 ALA A O 1
ATOM 726 N N . GLU A 1 94 ? 8.806 3.300 -5.967 1.00 90.44 94 GLU A N 1
ATOM 727 C CA . GLU A 1 94 ? 9.539 3.577 -7.208 1.00 90.44 94 GLU A CA 1
ATOM 728 C C . GLU A 1 94 ? 10.553 2.469 -7.526 1.0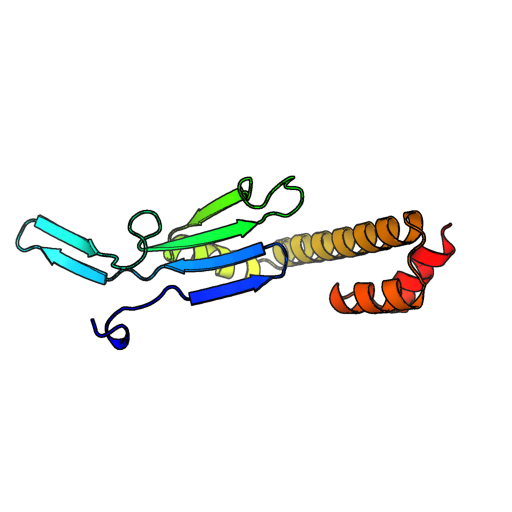0 90.44 94 GLU A C 1
ATOM 730 O O . GLU A 1 94 ? 10.554 1.925 -8.627 1.00 90.44 94 GLU A O 1
ATOM 735 N N . ASN A 1 95 ? 11.359 2.052 -6.543 1.00 91.56 95 ASN A N 1
ATOM 736 C CA . ASN A 1 95 ? 12.293 0.939 -6.726 1.00 91.56 95 ASN A CA 1
ATOM 737 C C . ASN A 1 95 ? 11.578 -0.373 -7.098 1.00 91.56 95 ASN A C 1
ATOM 739 O O . ASN A 1 95 ? 12.093 -1.146 -7.898 1.00 91.56 95 ASN A O 1
ATOM 743 N N . GLU A 1 96 ? 10.414 -0.652 -6.507 1.00 89.75 96 GLU A N 1
ATOM 744 C CA . GLU A 1 96 ? 9.617 -1.843 -6.832 1.00 89.75 96 GLU A CA 1
ATOM 745 C C . GLU A 1 96 ? 9.048 -1.777 -8.254 1.00 89.75 96 GLU A C 1
ATOM 747 O O . GLU A 1 96 ? 9.057 -2.786 -8.959 1.00 89.75 96 GLU A O 1
ATOM 752 N N . ALA A 1 97 ? 8.634 -0.593 -8.710 1.00 90.94 97 ALA A N 1
ATOM 753 C CA . ALA A 1 97 ? 8.225 -0.376 -10.091 1.00 90.94 97 ALA A CA 1
ATOM 754 C C . ALA A 1 97 ? 9.375 -0.634 -11.077 1.00 90.94 97 ALA A C 1
ATOM 756 O O . ALA A 1 97 ? 9.179 -1.331 -12.072 1.00 90.94 97 ALA A O 1
ATOM 757 N N . VAL A 1 98 ? 10.579 -0.128 -10.782 1.00 92.38 98 VAL A N 1
ATOM 758 C CA . VAL A 1 98 ? 11.783 -0.367 -11.597 1.00 92.38 98 VAL A CA 1
ATOM 759 C C . VAL A 1 98 ? 12.091 -1.863 -11.694 1.00 92.38 98 VAL A C 1
ATOM 761 O O . VAL A 1 98 ? 12.234 -2.379 -12.800 1.00 92.38 98 VAL A O 1
ATOM 764 N N . LEU A 1 99 ? 12.107 -2.573 -10.561 1.00 91.69 99 LEU A N 1
ATOM 765 C CA . LEU A 1 99 ? 12.373 -4.016 -10.520 1.00 91.69 99 LEU A CA 1
ATOM 766 C C . LEU A 1 99 ? 11.360 -4.829 -11.338 1.00 91.69 99 LEU A C 1
ATOM 768 O O . LEU A 1 99 ? 11.729 -5.817 -11.972 1.00 91.69 99 LEU A O 1
ATOM 772 N N . G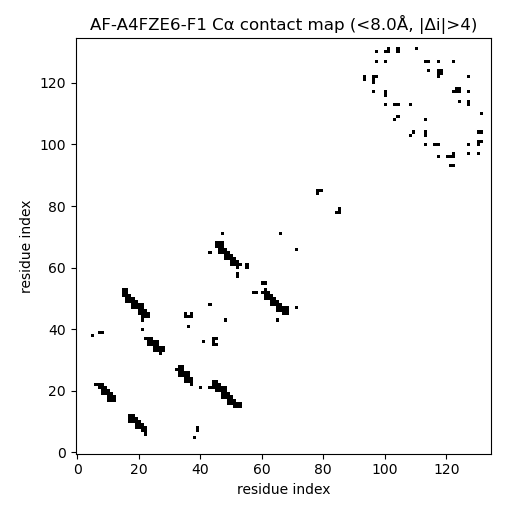LU A 1 100 ? 10.084 -4.435 -11.343 1.00 90.19 100 GLU A N 1
ATOM 773 C CA . GLU A 1 100 ? 9.074 -5.121 -12.153 1.00 90.19 100 GLU A CA 1
ATOM 774 C C . GLU A 1 100 ? 9.306 -4.899 -13.654 1.00 90.19 100 GLU A C 1
ATOM 776 O O . GLU A 1 100 ? 9.189 -5.846 -14.433 1.00 90.19 100 GLU A O 1
ATOM 781 N N . ILE A 1 101 ? 9.704 -3.693 -14.073 1.00 93.94 101 ILE A N 1
ATOM 782 C CA . ILE A 1 101 ? 10.056 -3.424 -15.476 1.00 93.94 101 ILE A CA 1
ATOM 783 C C . ILE A 1 101 ? 11.328 -4.171 -15.890 1.00 93.94 101 ILE A C 1
ATOM 785 O O . ILE A 1 101 ? 11.341 -4.770 -16.965 1.00 93.94 101 ILE A O 1
ATOM 789 N N . GLU A 1 102 ? 12.359 -4.218 -15.043 1.00 92.56 102 GLU A N 1
ATOM 790 C CA . GLU A 1 102 ? 13.562 -5.036 -15.274 1.00 92.56 102 GLU A CA 1
ATOM 791 C C . GLU A 1 102 ? 13.199 -6.517 -15.448 1.00 92.56 102 GLU A C 1
ATOM 793 O O . GLU A 1 102 ? 13.650 -7.178 -16.387 1.00 92.56 102 GLU A O 1
ATOM 798 N N . ARG A 1 103 ? 12.309 -7.037 -14.594 1.00 90.94 103 ARG A N 1
ATOM 799 C CA . ARG A 1 103 ? 11.807 -8.412 -14.698 1.00 90.94 103 ARG A CA 1
ATOM 800 C C . ARG A 1 103 ? 11.083 -8.653 -16.022 1.00 90.94 103 ARG A C 1
ATOM 802 O O . ARG A 1 103 ? 11.305 -9.682 -16.660 1.00 90.94 103 ARG A O 1
ATOM 809 N N . MET A 1 104 ? 10.229 -7.723 -16.443 1.00 91.56 104 MET A N 1
ATOM 810 C CA . MET A 1 104 ? 9.534 -7.800 -17.729 1.00 91.56 104 MET A CA 1
ATOM 811 C C . MET A 1 104 ? 10.509 -7.755 -18.914 1.00 91.56 104 MET A C 1
ATOM 813 O O . MET A 1 104 ? 10.300 -8.484 -19.888 1.00 91.56 104 MET A O 1
ATOM 817 N N . ASN A 1 105 ? 11.577 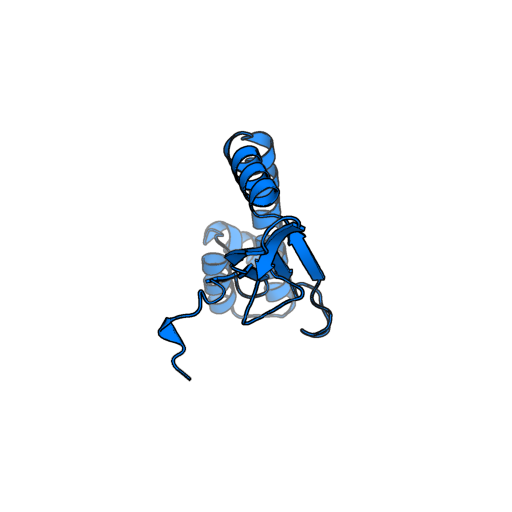-6.956 -18.829 1.00 92.44 105 ASN A N 1
ATOM 818 C CA . ASN A 1 105 ? 12.613 -6.888 -19.862 1.00 92.44 105 ASN A CA 1
ATOM 819 C C . ASN A 1 105 ? 13.361 -8.222 -19.981 1.00 92.44 105 ASN A C 1
ATOM 821 O O . ASN A 1 105 ? 13.439 -8.789 -21.069 1.00 92.44 105 ASN A O 1
ATOM 825 N N . ALA A 1 106 ? 13.775 -8.803 -18.849 1.00 90.56 106 ALA A N 1
ATOM 826 C CA . ALA A 1 106 ? 14.416 -10.119 -18.797 1.00 90.56 106 ALA A CA 1
ATOM 827 C C . ALA A 1 106 ? 13.511 -11.253 -19.328 1.00 90.56 106 ALA A C 1
ATOM 829 O O . ALA A 1 106 ? 13.987 -12.251 -19.872 1.00 90.56 106 ALA A O 1
ATOM 830 N N . MET A 1 107 ? 12.190 -11.099 -19.202 1.00 91.12 107 MET A N 1
ATOM 831 C CA . MET A 1 107 ? 11.185 -12.001 -19.777 1.00 91.12 107 MET A CA 1
ATOM 832 C C . MET A 1 107 ? 10.873 -11.710 -21.261 1.00 91.12 107 MET A C 1
ATOM 834 O O . MET A 1 107 ? 9.990 -12.350 -21.832 1.00 91.12 107 MET A O 1
ATOM 838 N N . ASN A 1 108 ? 11.598 -10.789 -21.908 1.00 91.62 108 ASN A N 1
ATOM 839 C CA . ASN A 1 108 ? 11.429 -10.367 -23.304 1.00 91.62 108 ASN A CA 1
ATOM 840 C C . ASN A 1 108 ? 10.018 -9.846 -23.635 1.00 91.62 108 ASN A C 1
ATOM 842 O O . ASN A 1 108 ? 9.493 -10.076 -24.731 1.00 91.62 108 ASN A O 1
ATOM 846 N N . HIS A 1 109 ? 9.376 -9.141 -22.698 1.00 91.69 109 HIS A N 1
ATOM 847 C CA . HIS A 1 109 ? 8.127 -8.442 -23.004 1.00 91.69 109 HIS A CA 1
ATOM 848 C C . HIS A 1 109 ? 8.359 -7.363 -24.071 1.00 91.69 109 HIS A C 1
ATOM 850 O O . HIS A 1 109 ? 9.445 -6.807 -24.211 1.00 91.69 109 HIS A O 1
ATOM 856 N N . SER A 1 110 ? 7.319 -7.034 -24.844 1.00 94.44 110 SER A N 1
ATOM 857 C CA . SER A 1 110 ? 7.452 -5.997 -25.870 1.00 94.44 110 SER A CA 1
ATOM 858 C C . SER A 1 110 ? 7.681 -4.615 -25.246 1.00 94.44 110 SER A C 1
ATOM 860 O O . SER A 1 110 ? 7.118 -4.299 -24.193 1.00 94.44 110 SER A O 1
ATOM 862 N N . LYS A 1 111 ? 8.420 -3.743 -25.945 1.00 93.88 111 LYS A N 1
ATOM 863 C CA . LYS A 1 111 ? 8.605 -2.335 -25.549 1.00 93.88 111 LYS A CA 1
ATOM 864 C C . LYS A 1 111 ? 7.273 -1.636 -25.247 1.00 93.88 111 LYS A C 1
ATOM 866 O O . LYS A 1 111 ? 7.164 -0.927 -24.254 1.00 93.88 111 LYS A O 1
ATOM 871 N N . ALA A 1 112 ? 6.252 -1.854 -26.078 1.00 94.94 112 ALA A N 1
ATOM 872 C CA . ALA A 1 112 ? 4.928 -1.265 -25.877 1.00 94.94 112 ALA A CA 1
ATOM 873 C C . ALA A 1 112 ? 4.271 -1.749 -24.570 1.00 94.94 112 ALA A C 1
ATOM 875 O O . ALA A 1 112 ? 3.654 -0.961 -23.858 1.00 94.94 112 ALA A O 1
ATOM 876 N N . THR A 1 113 ? 4.444 -3.029 -24.229 1.00 94.00 113 THR A N 1
ATOM 877 C CA . THR A 1 113 ? 3.936 -3.615 -22.982 1.00 94.00 113 THR A CA 1
ATOM 878 C C . THR A 1 113 ? 4.629 -3.020 -21.758 1.00 94.00 113 THR A C 1
ATOM 880 O O . THR A 1 113 ? 3.950 -2.658 -20.803 1.00 94.00 113 THR A O 1
ATOM 883 N N . MET A 1 114 ? 5.955 -2.869 -21.797 1.00 94.06 114 MET A N 1
ATOM 884 C CA . MET A 1 114 ? 6.716 -2.272 -20.693 1.00 94.06 114 MET A CA 1
ATOM 885 C C . MET A 1 114 ? 6.408 -0.784 -20.507 1.00 94.06 114 MET A C 1
ATOM 887 O O . MET A 1 114 ? 6.255 -0.345 -19.375 1.00 94.06 114 MET A O 1
ATOM 891 N N . LEU A 1 115 ? 6.229 -0.018 -21.589 1.00 95.00 115 LEU A N 1
ATOM 892 C CA . LEU A 1 115 ? 5.803 1.386 -21.502 1.00 95.00 115 LEU A CA 1
ATOM 893 C C . LEU A 1 115 ? 4.409 1.530 -20.877 1.00 95.00 115 LEU A C 1
ATOM 895 O O . LEU A 1 115 ? 4.192 2.408 -20.044 1.00 95.00 115 LEU A O 1
ATOM 899 N N . SER A 1 116 ? 3.472 0.649 -21.243 1.00 93.38 116 SER A N 1
ATOM 900 C CA . SER A 1 116 ? 2.138 0.632 -20.632 1.00 93.38 116 SER A CA 1
ATOM 901 C C . SER A 1 116 ? 2.206 0.285 -19.145 1.00 93.38 116 SER A C 1
ATOM 903 O O . SER A 1 116 ? 1.614 0.988 -18.333 1.00 93.38 116 SER A O 1
ATOM 905 N N . ALA A 1 117 ? 2.951 -0.763 -18.782 1.00 90.81 117 ALA A N 1
ATOM 906 C CA . ALA A 1 117 ? 3.103 -1.179 -17.391 1.00 90.81 117 ALA A CA 1
ATOM 907 C C . ALA A 1 117 ? 3.824 -0.117 -16.547 1.00 90.81 117 ALA A C 1
ATOM 909 O O . ALA A 1 117 ? 3.389 0.181 -15.441 1.00 90.81 117 ALA A O 1
ATOM 910 N N . GLY A 1 118 ? 4.879 0.506 -17.079 1.00 91.00 118 GLY A N 1
ATOM 911 C CA . GLY A 1 118 ? 5.619 1.561 -16.389 1.00 91.00 118 GLY A CA 1
ATOM 912 C C . GLY A 1 118 ? 4.735 2.760 -16.066 1.00 91.00 118 GLY A C 1
ATOM 913 O O . GLY A 1 118 ? 4.758 3.248 -14.939 1.00 91.00 118 GLY A O 1
ATOM 914 N N . LYS A 1 119 ? 3.864 3.160 -17.000 1.00 91.38 119 LYS A N 1
ATOM 915 C CA . LYS A 1 119 ? 2.857 4.198 -16.752 1.00 91.38 119 LYS A CA 1
ATOM 916 C C . LYS A 1 119 ? 1.896 3.813 -15.623 1.00 91.38 119 LYS A C 1
ATOM 918 O O . LYS A 1 119 ? 1.615 4.649 -14.766 1.00 91.38 119 LYS A O 1
ATOM 923 N N . ASP A 1 120 ? 1.407 2.574 -15.608 1.00 87.75 120 ASP A N 1
ATOM 924 C CA . ASP A 1 120 ? 0.503 2.083 -14.557 1.00 87.75 120 ASP A CA 1
ATOM 925 C C . ASP A 1 120 ? 1.197 2.007 -13.184 1.00 87.75 120 ASP A C 1
ATOM 927 O O . ASP A 1 120 ? 0.554 2.184 -12.148 1.00 87.75 120 ASP A O 1
ATOM 931 N N . LEU A 1 121 ? 2.516 1.797 -13.179 1.00 88.56 121 LEU A N 1
ATOM 932 C CA . LEU A 1 121 ? 3.368 1.784 -11.989 1.00 88.56 121 LEU A CA 1
ATOM 933 C C . LEU A 1 121 ? 3.871 3.181 -11.574 1.00 88.56 121 LEU A C 1
ATOM 935 O O . LEU A 1 121 ? 4.511 3.311 -10.533 1.00 88.56 121 LEU A O 1
ATOM 939 N N . GLY A 1 122 ? 3.561 4.228 -12.346 1.00 88.25 122 GLY A N 1
ATOM 940 C CA . GLY A 1 122 ? 3.929 5.613 -12.039 1.00 88.25 122 GLY A CA 1
ATOM 941 C C . GLY A 1 122 ? 5.341 6.033 -12.466 1.00 88.25 122 GLY A C 1
ATOM 942 O O . GLY A 1 122 ? 5.824 7.054 -11.982 1.00 88.25 122 GLY A O 1
ATOM 943 N N . LEU A 1 123 ? 5.989 5.283 -13.359 1.00 91.75 123 LEU A N 1
ATOM 944 C CA . LEU A 1 123 ? 7.279 5.637 -13.959 1.00 91.75 123 LEU A CA 1
ATOM 945 C C . LEU A 1 123 ? 7.104 6.552 -15.178 1.00 91.75 123 LEU A C 1
ATOM 947 O O . LEU A 1 123 ? 6.073 6.516 -15.861 1.00 91.75 123 LEU A O 1
ATOM 951 N N . THR A 1 124 ? 8.131 7.350 -15.478 1.00 93.50 124 THR A N 1
ATOM 952 C CA . THR A 1 124 ? 8.178 8.128 -16.724 1.00 93.50 124 THR A CA 1
ATOM 953 C C . THR A 1 124 ? 8.552 7.244 -17.914 1.00 93.50 124 THR A C 1
ATOM 955 O O . THR A 1 124 ? 9.104 6.152 -17.760 1.00 93.50 124 THR A O 1
ATOM 958 N N . GLU A 1 125 ? 8.254 7.708 -19.130 1.00 93.81 125 GLU A N 1
ATOM 959 C CA . GLU A 1 125 ? 8.702 7.009 -20.339 1.00 93.81 125 GLU A CA 1
ATOM 960 C C . GLU A 1 125 ? 10.236 6.961 -20.402 1.00 93.81 125 GLU A C 1
ATOM 962 O O . GLU A 1 125 ? 10.799 5.929 -20.772 1.00 93.81 125 GLU A O 1
ATOM 967 N N . GLU A 1 126 ? 10.920 8.030 -19.990 1.00 94.56 126 GLU A N 1
ATOM 968 C CA . GLU A 1 126 ? 12.379 8.077 -19.933 1.00 94.56 126 GLU A CA 1
ATOM 969 C C . GLU A 1 126 ? 12.966 7.000 -19.009 1.00 94.56 126 GLU A C 1
ATOM 971 O O . GLU A 1 126 ? 13.900 6.307 -19.423 1.00 94.56 126 GLU A O 1
ATOM 976 N N . ASP A 1 127 ? 12.399 6.811 -17.813 1.00 92.81 127 ASP A N 1
ATOM 977 C CA . ASP A 1 127 ? 12.859 5.797 -16.850 1.00 92.81 127 ASP A CA 1
ATOM 978 C C . ASP A 1 127 ? 12.742 4.386 -17.436 1.00 92.81 127 ASP A C 1
ATOM 980 O O . ASP A 1 127 ? 13.685 3.593 -17.394 1.00 92.81 127 ASP A O 1
ATOM 984 N N . VAL A 1 128 ? 11.604 4.082 -18.066 1.00 93.50 128 VAL A N 1
ATOM 985 C CA . VAL A 1 128 ? 11.371 2.776 -18.698 1.00 93.50 128 VAL A CA 1
ATOM 986 C C . VAL A 1 128 ? 12.340 2.548 -19.861 1.00 93.50 128 VAL A C 1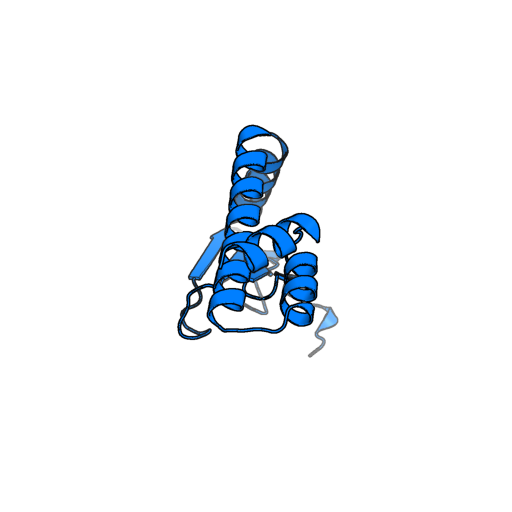
ATOM 988 O O . VAL A 1 128 ? 12.887 1.457 -20.018 1.00 93.50 128 VAL A O 1
ATOM 991 N N . LEU A 1 129 ? 12.592 3.570 -20.684 1.00 94.38 129 LEU A N 1
ATOM 992 C CA . LEU A 1 129 ? 13.529 3.473 -21.805 1.00 94.38 129 LEU A CA 1
ATOM 993 C C . LEU A 1 129 ? 14.984 3.305 -21.357 1.00 94.38 129 LEU A C 1
ATOM 995 O O . LEU A 1 129 ? 15.754 2.681 -22.089 1.00 94.38 129 LEU A O 1
ATOM 999 N N . LEU A 1 130 ? 15.371 3.867 -20.209 1.00 94.06 130 LEU A N 1
ATOM 1000 C CA . LEU A 1 130 ? 16.690 3.645 -19.613 1.00 94.06 130 LEU A CA 1
ATOM 1001 C C . LEU A 1 130 ? 16.868 2.175 -19.224 1.00 94.06 130 LEU A C 1
ATOM 1003 O O . LEU A 1 130 ? 17.889 1.583 -19.573 1.00 94.06 130 LEU A O 1
ATOM 1007 N N . ILE A 1 131 ? 15.855 1.571 -18.597 1.00 91.19 131 ILE A N 1
ATOM 1008 C CA . ILE A 1 131 ? 15.877 0.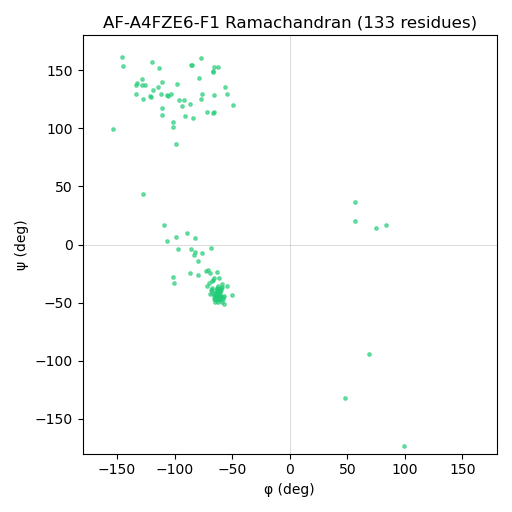155 -18.200 1.00 91.19 131 ILE A CA 1
ATOM 1009 C C . ILE A 1 131 ? 16.003 -0.753 -19.430 1.00 91.19 131 ILE A C 1
ATOM 1011 O O . ILE A 1 131 ? 16.911 -1.573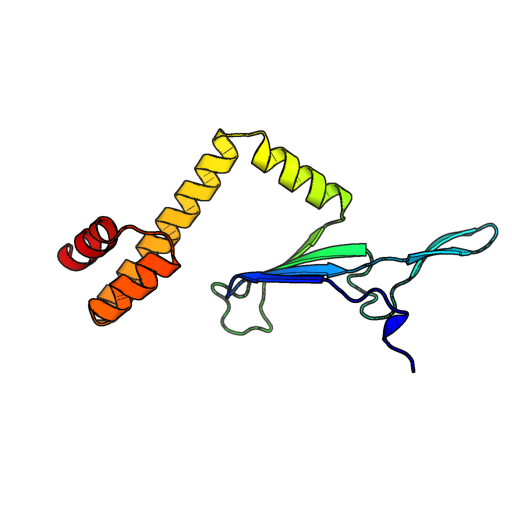 -19.494 1.00 91.19 131 ILE A O 1
ATOM 1015 N N . ILE A 1 132 ? 15.172 -0.542 -20.458 1.00 90.06 132 ILE A N 1
ATOM 1016 C CA . ILE A 1 132 ? 15.178 -1.363 -21.685 1.00 90.06 132 ILE A CA 1
ATOM 1017 C C . ILE A 1 132 ? 16.539 -1.340 -22.401 1.00 90.06 132 ILE A C 1
ATOM 1019 O O . ILE A 1 132 ? 16.919 -2.322 -23.029 1.00 90.06 132 ILE A O 1
ATOM 1023 N N . LYS A 1 133 ? 17.257 -0.211 -22.353 1.00 81.00 133 LYS A N 1
ATOM 1024 C CA . LYS A 1 133 ? 18.570 -0.034 -23.003 1.00 81.00 133 LYS A CA 1
ATOM 1025 C C . LYS A 1 133 ? 19.749 -0.564 -22.182 1.00 81.00 133 LYS A C 1
ATOM 1027 O O . LYS A 1 133 ? 20.870 -0.513 -22.681 1.00 81.00 133 LYS A O 1
ATOM 1032 N N . SER A 1 134 ? 19.522 -0.942 -20.925 1.00 66.12 134 SER A N 1
ATOM 1033 C CA . SER A 1 134 ? 20.583 -1.387 -20.015 1.00 66.12 134 SER A CA 1
ATOM 1034 C C . SER A 1 134 ? 20.966 -2.865 -20.209 1.00 66.12 134 SER A C 1
ATOM 1036 O O . SER A 1 134 ? 21.957 -3.290 -19.618 1.00 66.12 134 SER A O 1
ATOM 1038 N N . ASP A 1 135 ? 20.229 -3.595 -21.057 1.00 53.22 135 ASP A N 1
ATOM 1039 C CA . ASP A 1 135 ? 20.522 -4.953 -21.556 1.00 53.22 135 ASP A CA 1
ATOM 1040 C C . ASP A 1 135 ? 21.111 -4.925 -22.981 1.00 53.22 135 ASP A C 1
ATOM 1042 O O . ASP A 1 135 ? 21.989 -5.770 -23.279 1.00 53.22 135 ASP A O 1
#

pLDDT: mean 83.67, std 13.57, range [37.34, 95.19]

Sequence (135 aa):
MNLDKFDLPDRLNFGQSRVVFYPAKAVTKGKDGVVTSCVTDPENCGYVVLSSHADCTSKEQAKSIKMTYRDFARLLATVTKSEDLKNKILKRAENEAVLEIERMNAMNHSKATMLSAGKDLGLTEEDVLLIIKSD